Protein AF-A0A382HE25-F1 (afdb_monomer_lite)

Secondary structure (DSSP, 8-state):
--HHHHTT--SSTT-TTTSSGGGGGS--PPP-TTS-HHHHHHHHT-------TT--HHHHHHHHHHHHHHHHHH----SS--HHHHHS-S--

Organism: NCBI:txid408172

pLDDT: mean 84.22, std 12.56, range [42.62, 96.94]

InterPro domains:
  IPR015422 Pyridoxal phosphate-dependent transferase, small domain [G3DSA:3.90.1150.10] (1-78)

Sequence (92 aa):
HVDMILQKMPATSDGCPWDCPKASEAVAVEYSPDMCPRSIDLTNRHVNVHVDQWWTECDCEQVAVALTKVFDALYTRDGSNNWLDVVMPSNY

Foldseek 3Di:
DCVCVQVVPAPDPVSPPCPDPCNVVDDDDHDDPCPCVVVVVVVVPDDDDDDDPPDDPVNVVVVLVVVVVVCVVPHDDPPPDDVSCVVDPPDD

Structure (mmCIF, N/CA/C/O backbone):
data_AF-A0A382HE25-F1
#
_entry.id   AF-A0A382HE25-F1
#
loop_
_atom_site.group_PDB
_atom_site.id
_atom_site.type_symbol
_atom_site.label_atom_id
_atom_site.label_alt_id
_atom_site.label_comp_id
_atom_site.label_asym_id
_atom_site.label_entity_id
_atom_site.label_seq_id
_atom_site.pdbx_PDB_ins_code
_atom_site.Cartn_x
_atom_site.Cartn_y
_atom_site.Cartn_z
_atom_site.occupancy
_atom_site.B_iso_or_equiv
_atom_site.auth_seq_id
_atom_site.auth_comp_id
_atom_site.auth_asym_id
_atom_site.auth_atom_id
_atom_site.pdbx_PDB_model_num
ATOM 1 N N . HIS A 1 1 ? -0.685 -3.217 -13.808 1.00 67.38 1 HIS A N 1
ATOM 2 C CA . HIS A 1 1 ? -0.289 -1.781 -13.781 1.00 67.38 1 HIS A CA 1
ATOM 3 C C . HIS A 1 1 ? 1.176 -1.576 -14.176 1.00 67.38 1 HIS A C 1
ATOM 5 O O . HIS A 1 1 ? 1.472 -0.553 -14.771 1.00 67.38 1 HIS A O 1
ATOM 11 N N . VAL A 1 2 ? 2.089 -2.525 -13.915 1.00 84.31 2 VAL A N 1
ATOM 12 C CA . VAL A 1 2 ? 3.506 -2.439 -14.349 1.00 84.31 2 VAL A CA 1
ATOM 13 C C . VAL A 1 2 ? 3.793 -3.142 -15.685 1.00 84.31 2 VAL A C 1
ATOM 15 O O . VAL A 1 2 ? 4.941 -3.227 -16.116 1.00 84.31 2 VAL A O 1
ATOM 18 N N . ASP A 1 3 ? 2.754 -3.640 -16.353 1.00 89.75 3 ASP A N 1
ATOM 19 C CA . ASP A 1 3 ? 2.859 -4.508 -17.530 1.00 89.75 3 ASP A CA 1
ATOM 20 C C . ASP A 1 3 ? 3.600 -3.836 -18.690 1.00 89.75 3 ASP A C 1
ATOM 22 O O . ASP A 1 3 ? 4.387 -4.486 -19.370 1.00 89.75 3 ASP A O 1
ATOM 26 N N . MET A 1 4 ? 3.447 -2.517 -18.849 1.00 91.38 4 MET A N 1
ATOM 27 C CA . MET A 1 4 ? 4.142 -1.754 -19.890 1.00 91.38 4 MET A CA 1
ATOM 28 C C . MET A 1 4 ? 5.668 -1.762 -19.726 1.00 91.38 4 MET A C 1
ATOM 30 O O . MET A 1 4 ? 6.386 -1.706 -20.718 1.00 91.38 4 MET A O 1
ATOM 34 N N . ILE A 1 5 ? 6.171 -1.841 -18.491 1.00 91.31 5 ILE A N 1
ATOM 35 C CA . ILE A 1 5 ? 7.612 -1.922 -18.215 1.00 91.31 5 ILE A CA 1
ATOM 36 C C . ILE A 1 5 ? 8.104 -3.356 -18.401 1.00 91.31 5 ILE A C 1
ATOM 38 O O . ILE A 1 5 ? 9.117 -3.578 -19.058 1.00 91.31 5 ILE A O 1
ATOM 42 N N . LEU A 1 6 ? 7.361 -4.334 -17.871 1.00 92.06 6 LEU A N 1
ATOM 43 C CA . LEU A 1 6 ? 7.704 -5.755 -17.989 1.00 92.06 6 LEU A CA 1
ATOM 44 C C . LEU A 1 6 ? 7.757 -6.215 -19.450 1.00 92.06 6 LEU A C 1
ATOM 46 O O . LEU A 1 6 ? 8.655 -6.955 -19.834 1.00 92.06 6 LEU A O 1
ATOM 50 N N . GLN A 1 7 ? 6.814 -5.750 -20.268 1.00 92.50 7 GLN A N 1
ATOM 51 C CA . GLN A 1 7 ? 6.735 -6.070 -21.693 1.00 92.50 7 GLN A CA 1
ATOM 52 C C . GLN A 1 7 ? 7.567 -5.126 -22.568 1.00 92.50 7 GLN A C 1
ATOM 54 O O . GLN A 1 7 ? 7.539 -5.270 -23.787 1.00 92.50 7 GLN A O 1
ATOM 59 N N . LYS A 1 8 ? 8.270 -4.151 -21.970 1.00 91.88 8 LYS A N 1
ATOM 60 C CA . LYS A 1 8 ? 9.014 -3.106 -22.688 1.00 91.88 8 LYS A CA 1
ATOM 61 C C . LYS A 1 8 ? 8.158 -2.474 -23.805 1.00 91.88 8 LYS A C 1
ATOM 63 O O . LYS A 1 8 ? 8.580 -2.347 -24.950 1.00 91.88 8 LYS A O 1
ATOM 68 N N . MET A 1 9 ? 6.918 -2.099 -23.475 1.00 92.69 9 MET A N 1
ATOM 69 C CA . MET A 1 9 ? 5.991 -1.464 -24.417 1.00 92.69 9 MET A CA 1
ATOM 70 C C . MET A 1 9 ? 6.436 -0.031 -24.733 1.00 92.69 9 MET A C 1
ATOM 72 O O . MET A 1 9 ? 6.583 0.766 -23.798 1.00 92.69 9 MET A O 1
ATOM 76 N N . PRO A 1 10 ? 6.611 0.343 -26.012 1.00 92.44 10 PRO A N 1
ATOM 77 C CA . PRO A 1 10 ? 7.061 1.680 -26.377 1.00 92.44 10 PRO A CA 1
ATOM 78 C C . PRO A 1 10 ? 6.020 2.745 -26.027 1.00 92.44 10 PRO A C 1
ATOM 80 O O . PRO A 1 10 ? 4.816 2.552 -26.191 1.00 92.44 10 PRO A O 1
ATOM 83 N N . ALA A 1 11 ? 6.503 3.885 -25.535 1.00 91.75 11 ALA A N 1
ATOM 84 C CA . ALA A 1 11 ? 5.682 5.046 -25.197 1.00 91.75 11 ALA A CA 1
ATOM 85 C C . ALA A 1 11 ? 5.422 5.947 -26.414 1.00 91.75 11 ALA A C 1
ATOM 87 O O . ALA A 1 11 ? 4.536 6.802 -26.380 1.00 91.75 11 ALA A O 1
ATOM 88 N N . THR A 1 12 ? 6.196 5.770 -27.482 1.00 91.94 12 THR A N 1
ATOM 89 C CA . THR A 1 12 ? 6.111 6.555 -28.711 1.00 91.94 12 THR A CA 1
ATOM 90 C C . THR A 1 12 ? 6.043 5.648 -29.939 1.00 91.94 12 THR A C 1
ATOM 92 O O . THR A 1 12 ? 6.446 4.485 -29.912 1.00 91.94 12 THR A O 1
ATOM 95 N N . SER A 1 13 ? 5.518 6.184 -31.042 1.00 92.44 13 SER A N 1
ATOM 96 C CA . SER A 1 13 ? 5.342 5.444 -32.300 1.00 92.44 13 SER A CA 1
ATOM 97 C C . SER A 1 13 ? 6.651 4.969 -32.934 1.00 92.44 13 SER A C 1
ATOM 99 O O . SER A 1 13 ? 6.638 4.052 -33.745 1.00 92.44 13 SER A O 1
ATOM 101 N N . ASP A 1 14 ? 7.764 5.610 -32.592 1.00 90.75 14 ASP A N 1
ATOM 102 C CA . ASP A 1 14 ? 9.117 5.290 -33.045 1.00 90.75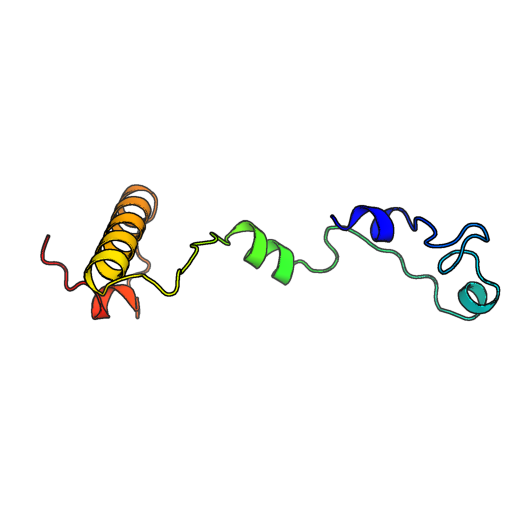 14 ASP A CA 1
ATOM 103 C C . ASP A 1 14 ? 9.853 4.299 -32.120 1.00 90.75 14 ASP A C 1
ATOM 105 O O . ASP A 1 14 ? 11.039 4.060 -32.316 1.00 90.75 14 ASP A O 1
ATOM 109 N N . GLY A 1 15 ? 9.169 3.695 -31.137 1.00 90.31 15 GLY A N 1
ATOM 110 C CA . GLY A 1 15 ? 9.714 2.586 -30.336 1.00 90.31 15 GLY A CA 1
ATOM 111 C C . GLY A 1 15 ? 10.443 3.002 -29.051 1.00 90.31 15 GLY A C 1
ATOM 112 O O . GLY A 1 15 ? 10.892 2.163 -28.270 1.00 90.31 15 GLY A O 1
ATOM 113 N N . CYS A 1 16 ? 10.546 4.298 -28.772 1.00 91.19 16 CYS A N 1
ATOM 114 C CA . CYS A 1 16 ? 11.204 4.801 -27.571 1.00 91.19 16 CYS A CA 1
ATOM 115 C C . CYS A 1 16 ? 10.370 4.564 -26.284 1.00 91.19 16 CYS A C 1
ATOM 117 O O . CYS A 1 16 ? 9.137 4.588 -26.331 1.00 91.19 16 CYS A O 1
ATOM 119 N N . PRO A 1 17 ? 10.999 4.346 -25.103 1.00 90.25 17 PRO A N 1
ATOM 120 C CA . PRO A 1 17 ? 12.441 4.375 -24.831 1.00 90.25 17 PRO A CA 1
ATOM 121 C C . PRO A 1 17 ? 13.195 3.073 -25.154 1.00 90.25 17 PRO A C 1
ATOM 123 O O . PRO A 1 17 ? 14.420 3.065 -25.079 1.00 90.25 17 PRO A O 1
ATOM 126 N N . TRP A 1 18 ? 12.496 1.984 -25.474 1.00 90.31 18 TRP A N 1
ATOM 127 C CA . TRP A 1 18 ? 13.082 0.639 -25.533 1.00 90.31 18 TRP A CA 1
ATOM 128 C C . TRP A 1 18 ? 13.940 0.403 -26.776 1.00 90.31 18 TRP A C 1
ATOM 130 O O . TRP A 1 18 ? 15.006 -0.193 -26.658 1.00 90.31 18 TRP A O 1
ATOM 140 N N . ASP A 1 19 ? 13.525 0.955 -27.920 1.00 88.69 19 ASP A N 1
ATOM 141 C CA . ASP A 1 19 ? 14.194 0.791 -29.218 1.00 88.69 19 ASP A CA 1
ATOM 142 C C . ASP A 1 19 ? 14.912 2.071 -29.698 1.00 88.69 19 ASP A C 1
ATOM 144 O O . ASP A 1 19 ? 15.294 2.189 -30.863 1.00 88.69 19 ASP A O 1
ATOM 148 N N . CYS A 1 20 ? 15.120 3.066 -28.823 1.00 87.25 20 CYS A N 1
ATOM 149 C CA . CYS A 1 20 ? 15.856 4.275 -29.213 1.00 87.25 20 CYS A CA 1
ATOM 150 C C . CYS A 1 20 ? 17.338 3.969 -29.504 1.00 87.25 20 CYS A C 1
ATOM 152 O O . CYS A 1 20 ? 17.931 3.135 -28.819 1.00 87.25 20 CYS A O 1
ATOM 154 N N . PRO A 1 21 ? 18.029 4.778 -30.335 1.00 87.31 21 PRO A N 1
ATOM 155 C CA . PRO A 1 21 ? 19.485 4.688 -30.494 1.00 87.31 21 PRO A CA 1
ATOM 156 C C . PRO A 1 21 ? 20.249 4.722 -29.159 1.00 87.31 21 PRO A C 1
ATOM 158 O O . PRO A 1 21 ? 21.145 3.914 -28.931 1.00 87.31 21 PRO A O 1
ATOM 161 N N . LYS A 1 22 ? 19.819 5.582 -28.224 1.00 84.19 22 LYS A N 1
ATOM 162 C CA . LYS A 1 22 ? 20.412 5.692 -26.880 1.00 84.19 22 LYS A CA 1
ATOM 163 C C . LYS A 1 22 ? 20.193 4.469 -25.986 1.00 84.19 22 LYS A C 1
ATOM 165 O O . LYS A 1 22 ? 20.936 4.295 -25.029 1.00 84.19 22 LYS A O 1
ATOM 170 N N . ALA A 1 23 ? 19.194 3.631 -26.265 1.00 83.31 23 ALA A N 1
ATOM 171 C CA . ALA A 1 23 ? 18.958 2.420 -25.481 1.00 83.31 23 ALA A CA 1
ATOM 172 C C . ALA A 1 23 ? 20.111 1.421 -25.648 1.00 83.31 23 ALA A C 1
ATOM 174 O O . ALA A 1 23 ? 20.476 0.744 -24.694 1.00 83.31 23 ALA A O 1
ATOM 175 N N . SER A 1 24 ? 20.744 1.401 -26.828 1.00 79.19 24 SER A N 1
ATOM 176 C CA . SER A 1 24 ? 21.917 0.563 -27.105 1.00 79.19 24 SER A CA 1
ATOM 177 C C . SER A 1 24 ? 23.186 1.002 -26.363 1.00 79.19 24 SER A C 1
ATOM 179 O O . SER A 1 24 ? 24.102 0.203 -26.185 1.00 79.19 24 SER A O 1
ATOM 181 N N . GLU A 1 25 ? 23.234 2.257 -25.906 1.00 82.69 25 GLU A N 1
ATOM 182 C CA . GLU A 1 25 ? 24.320 2.793 -25.076 1.00 82.69 25 GLU A CA 1
ATOM 183 C C . GLU A 1 25 ? 24.145 2.421 -23.592 1.00 82.69 25 GLU A C 1
ATOM 185 O O . GLU A 1 25 ? 25.089 2.530 -22.807 1.00 82.69 25 GLU A O 1
ATOM 190 N N . ALA A 1 26 ? 22.945 1.989 -23.193 1.00 78.25 26 ALA A N 1
ATOM 191 C CA . ALA A 1 26 ? 22.627 1.588 -21.832 1.00 78.25 26 ALA A CA 1
ATOM 192 C C . ALA A 1 26 ? 22.837 0.080 -21.620 1.00 78.25 26 ALA A C 1
ATOM 194 O O . ALA A 1 26 ? 22.746 -0.733 -22.539 1.00 78.25 26 ALA A O 1
ATOM 195 N N . VAL A 1 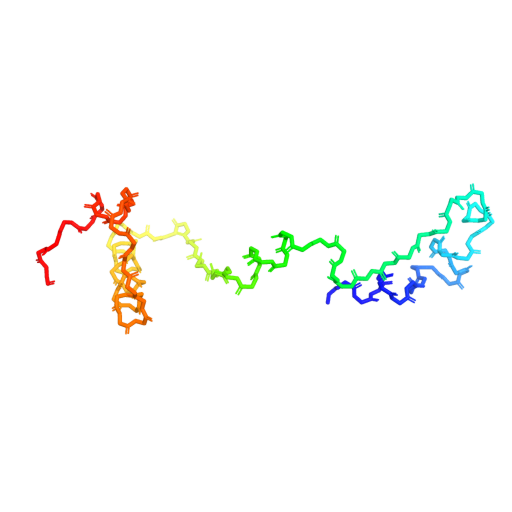27 ? 23.090 -0.313 -20.369 1.00 80.50 27 VAL A N 1
ATOM 196 C CA . VAL A 1 27 ? 23.113 -1.730 -19.984 1.00 80.50 27 VAL A CA 1
ATOM 197 C C . VAL A 1 27 ? 21.720 -2.323 -20.186 1.00 80.50 27 VAL A C 1
ATOM 199 O O . VAL A 1 27 ? 20.732 -1.734 -19.750 1.00 80.50 27 VAL A O 1
ATOM 202 N N . ALA A 1 28 ? 21.644 -3.500 -20.812 1.00 83.56 28 ALA A N 1
ATOM 203 C CA . ALA A 1 28 ? 20.392 -4.230 -20.963 1.00 83.56 28 ALA A CA 1
ATOM 204 C C . ALA A 1 28 ? 19.791 -4.538 -19.581 1.00 83.56 28 ALA A C 1
ATOM 206 O O . ALA A 1 28 ? 20.387 -5.258 -18.778 1.00 83.56 28 ALA A O 1
ATOM 207 N N . VAL A 1 29 ? 18.618 -3.966 -19.302 1.00 85.31 29 VAL A N 1
ATOM 208 C CA . VAL A 1 29 ? 17.876 -4.201 -18.059 1.00 85.31 29 VAL A CA 1
ATOM 209 C C . VAL A 1 29 ? 16.815 -5.262 -18.308 1.00 85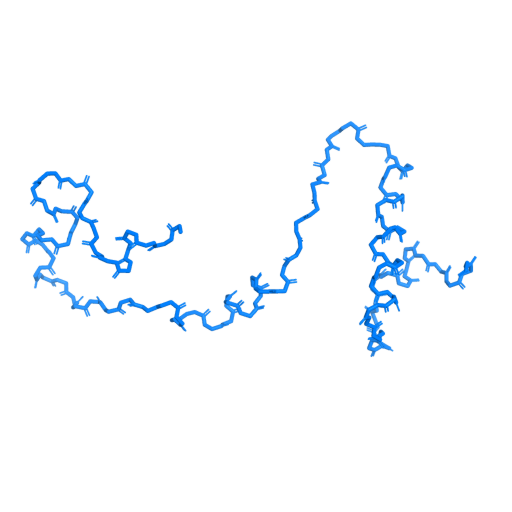.31 29 VAL A C 1
ATOM 211 O O . VAL A 1 29 ? 15.987 -5.126 -19.213 1.00 85.31 29 VAL A O 1
ATOM 214 N N . GLU A 1 30 ? 16.819 -6.298 -17.478 1.00 88.88 30 GLU A N 1
ATOM 215 C CA . GLU A 1 30 ? 15.775 -7.317 -17.445 1.00 88.88 30 GLU A CA 1
ATOM 216 C C . GLU A 1 30 ? 14.875 -7.071 -16.245 1.00 88.88 30 GLU A C 1
ATOM 218 O O . GLU A 1 30 ? 15.350 -7.062 -15.113 1.00 88.88 30 GLU A O 1
ATOM 223 N N . TYR A 1 31 ? 13.585 -6.844 -16.492 1.00 90.50 31 TYR A N 1
ATOM 224 C CA . TYR A 1 31 ? 12.594 -6.627 -15.444 1.00 90.50 31 TYR A CA 1
ATOM 225 C C . TYR A 1 31 ? 11.866 -7.925 -15.134 1.00 90.50 31 TYR A C 1
ATOM 227 O O . TYR A 1 31 ? 11.506 -8.677 -16.036 1.00 90.50 31 TYR A O 1
ATOM 235 N N . SER A 1 32 ? 11.589 -8.147 -13.854 1.00 91.06 32 SER A N 1
ATOM 236 C CA . SER A 1 32 ? 10.795 -9.283 -13.406 1.00 91.06 32 SER A CA 1
ATOM 237 C C . SER A 1 32 ? 9.814 -8.844 -12.320 1.00 91.06 32 SER A C 1
ATOM 239 O O . SER A 1 32 ? 10.154 -7.945 -11.539 1.00 91.06 32 SER A O 1
ATOM 241 N N . PRO A 1 33 ? 8.613 -9.449 -12.228 1.00 88.56 33 PRO A N 1
ATOM 242 C CA . PRO A 1 33 ? 7.649 -9.123 -11.180 1.00 88.56 33 PRO A CA 1
ATOM 243 C C . PRO A 1 33 ? 8.200 -9.289 -9.759 1.00 88.56 33 PRO A C 1
ATOM 245 O O . PRO A 1 33 ? 7.759 -8.585 -8.860 1.00 88.56 33 PRO A O 1
ATOM 248 N N . ASP A 1 34 ? 9.165 -10.188 -9.561 1.00 89.94 34 ASP A N 1
ATOM 249 C CA . ASP A 1 34 ? 9.789 -10.545 -8.283 1.00 89.94 34 ASP A CA 1
ATOM 250 C C . ASP A 1 34 ? 11.071 -9.757 -7.955 1.00 89.94 34 ASP A C 1
ATOM 252 O O . ASP A 1 34 ? 11.697 -9.999 -6.925 1.00 89.94 34 ASP A O 1
ATOM 256 N N . MET A 1 35 ? 11.441 -8.761 -8.772 1.00 91.62 35 MET A N 1
ATOM 257 C CA . MET A 1 35 ? 12.679 -7.983 -8.599 1.00 91.62 35 MET A CA 1
ATOM 258 C C . MET A 1 35 ? 12.753 -7.220 -7.261 1.00 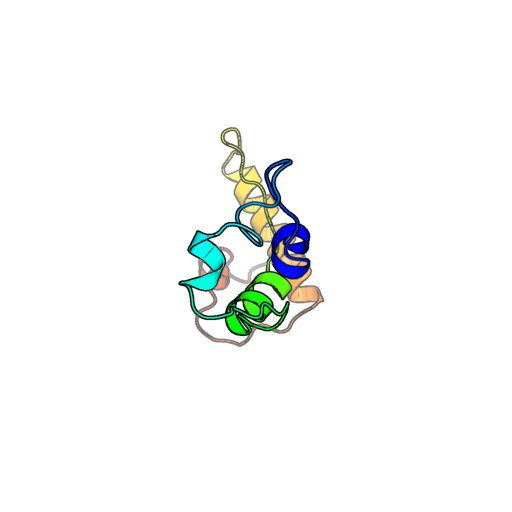91.62 35 MET A C 1
ATOM 260 O O . MET A 1 35 ? 13.843 -6.957 -6.752 1.00 91.62 35 MET A O 1
ATOM 264 N N . CYS A 1 36 ? 11.603 -6.882 -6.671 1.00 91.06 36 CYS A N 1
ATOM 265 C CA . CYS A 1 36 ? 11.506 -6.146 -5.408 1.00 91.06 36 CYS A CA 1
ATOM 266 C C . CYS A 1 36 ? 10.791 -6.986 -4.332 1.00 91.06 36 CYS A C 1
ATOM 268 O O . CYS A 1 36 ? 9.668 -6.650 -3.943 1.00 91.06 36 CYS A O 1
ATOM 270 N N . PRO A 1 37 ? 11.415 -8.056 -3.801 1.00 91.75 37 PRO A N 1
ATOM 271 C CA . PRO A 1 37 ? 10.738 -9.035 -2.944 1.00 91.75 37 PRO A CA 1
ATOM 272 C C . PRO A 1 37 ? 10.172 -8.421 -1.659 1.00 91.75 37 PRO A C 1
ATOM 274 O O . PRO A 1 37 ? 9.075 -8.767 -1.230 1.00 91.75 37 PRO A O 1
ATOM 277 N N . ARG A 1 38 ? 10.876 -7.445 -1.072 1.00 93.00 38 ARG A N 1
ATOM 278 C CA . ARG A 1 38 ? 10.393 -6.726 0.116 1.00 93.00 38 ARG A CA 1
ATOM 279 C C . ARG A 1 38 ? 9.159 -5.876 -0.184 1.00 93.00 38 ARG A C 1
ATOM 281 O O . ARG A 1 38 ? 8.247 -5.824 0.632 1.00 93.00 38 ARG A O 1
ATOM 288 N N . SER A 1 39 ? 9.128 -5.206 -1.334 1.00 90.94 39 SER A N 1
ATOM 289 C CA . SER A 1 39 ? 7.961 -4.419 -1.739 1.00 90.94 39 SER A CA 1
ATOM 290 C C . SER A 1 39 ? 6.755 -5.324 -1.958 1.00 90.94 39 SER A C 1
ATOM 292 O O . SER A 1 39 ? 5.673 -5.003 -1.486 1.00 90.94 39 SER A O 1
ATOM 294 N N . ILE A 1 40 ? 6.960 -6.480 -2.593 1.00 91.12 40 ILE A N 1
ATOM 295 C CA . ILE A 1 40 ? 5.911 -7.478 -2.825 1.00 91.12 40 ILE A CA 1
ATOM 296 C C . ILE A 1 40 ? 5.343 -7.994 -1.504 1.00 91.12 40 ILE A C 1
ATOM 298 O O . ILE A 1 40 ? 4.128 -7.976 -1.334 1.00 91.12 40 ILE A O 1
ATOM 302 N N . ASP A 1 41 ? 6.193 -8.394 -0.553 1.00 92.88 41 ASP A N 1
ATOM 303 C CA . ASP A 1 41 ? 5.739 -8.829 0.775 1.00 92.88 41 ASP A CA 1
ATOM 304 C C . ASP A 1 41 ? 4.884 -7.757 1.472 1.00 92.88 41 ASP A C 1
ATOM 306 O O . ASP A 1 4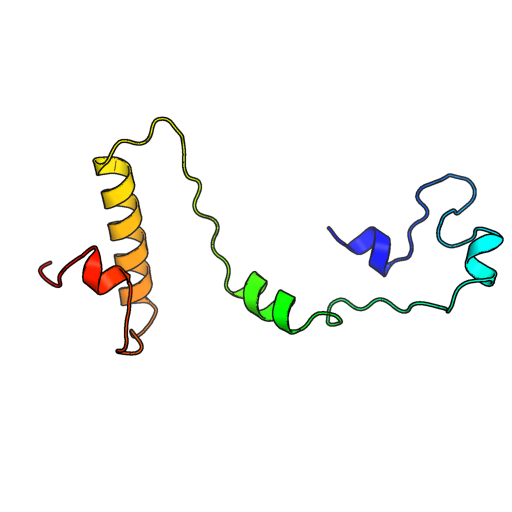1 ? 3.807 -8.052 1.992 1.00 92.88 41 ASP A O 1
ATOM 310 N N . LEU A 1 42 ? 5.323 -6.495 1.434 1.00 90.94 42 LEU A N 1
ATOM 311 C CA . LEU A 1 42 ? 4.585 -5.385 2.039 1.00 90.94 42 LEU A CA 1
ATOM 312 C C . LEU A 1 42 ? 3.249 -5.122 1.331 1.00 90.94 42 LEU A C 1
ATOM 314 O O . LEU A 1 42 ? 2.228 -4.955 1.996 1.00 90.94 42 LEU A O 1
ATOM 318 N N . THR A 1 43 ? 3.228 -5.090 -0.004 1.00 89.25 43 THR A N 1
ATOM 319 C CA . THR A 1 43 ? 2.003 -4.827 -0.776 1.00 89.25 43 THR A CA 1
ATOM 320 C C . THR A 1 43 ? 1.000 -5.975 -0.667 1.00 89.25 43 THR A C 1
ATOM 322 O O . THR A 1 43 ? -0.197 -5.719 -0.581 1.00 89.25 43 THR A O 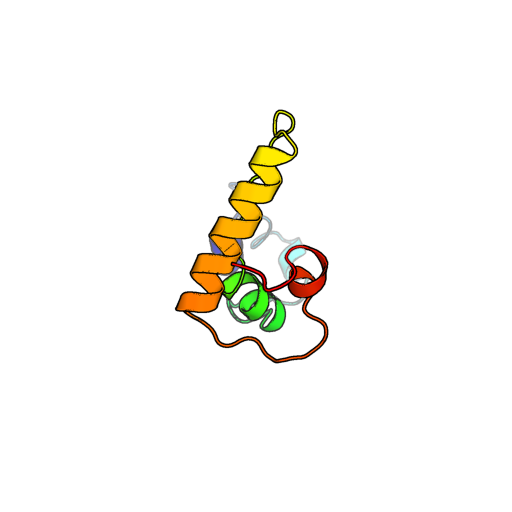1
ATOM 325 N N . ASN A 1 44 ? 1.466 -7.224 -0.582 1.00 90.38 44 ASN A N 1
ATOM 326 C CA . ASN A 1 44 ? 0.604 -8.395 -0.403 1.00 90.38 44 ASN A CA 1
ATOM 327 C C . ASN A 1 44 ? -0.142 -8.398 0.939 1.00 90.38 44 ASN A C 1
ATOM 329 O O . ASN A 1 44 ? -1.165 -9.066 1.063 1.00 90.38 44 ASN A O 1
ATOM 333 N N . ARG A 1 45 ? 0.357 -7.666 1.942 1.00 89.38 45 ARG A N 1
ATOM 334 C CA . ARG A 1 45 ? -0.253 -7.562 3.278 1.00 89.38 45 ARG A CA 1
ATOM 335 C C . ARG A 1 45 ? -0.934 -6.213 3.529 1.00 89.38 45 ARG A C 1
ATOM 337 O O . ARG A 1 45 ? -1.403 -5.966 4.637 1.00 89.38 45 ARG A O 1
ATOM 344 N N . HIS A 1 46 ? -0.978 -5.331 2.533 1.00 89.06 46 HIS A N 1
ATOM 345 C CA . HIS A 1 46 ? -1.556 -3.998 2.676 1.00 89.06 46 HIS A CA 1
ATOM 346 C C . HIS A 1 46 ? -3.082 -4.026 2.536 1.00 89.06 46 HIS A C 1
ATOM 348 O O . HIS A 1 46 ? -3.634 -4.588 1.591 1.00 89.06 46 HIS A O 1
ATOM 354 N N . VAL A 1 47 ? -3.751 -3.327 3.451 1.00 87.31 47 VAL A N 1
ATOM 355 C CA . VAL A 1 47 ? -5.169 -2.972 3.358 1.00 87.31 47 VAL A CA 1
ATOM 356 C C . VAL A 1 47 ? -5.261 -1.456 3.242 1.00 87.31 47 VAL A C 1
ATOM 358 O O . VAL A 1 47 ? -4.642 -0.737 4.025 1.00 87.31 47 VAL A O 1
ATOM 361 N N . ASN A 1 48 ? -6.039 -0.974 2.273 1.00 90.19 48 ASN A N 1
ATOM 362 C CA . ASN A 1 48 ? -6.322 0.448 2.142 1.00 90.19 48 ASN A CA 1
ATOM 363 C C . ASN A 1 48 ? -7.575 0.801 2.948 1.00 90.19 48 ASN A C 1
ATOM 365 O O . ASN A 1 48 ? -8.643 0.241 2.705 1.00 90.19 48 ASN A O 1
ATOM 369 N N . VAL A 1 49 ? -7.440 1.740 3.881 1.00 89.69 49 VAL A N 1
ATOM 370 C CA . VAL A 1 49 ? -8.564 2.349 4.597 1.00 89.69 49 VAL A CA 1
ATOM 371 C C . VAL A 1 49 ? -8.592 3.811 4.190 1.00 89.69 49 VAL A C 1
ATOM 373 O O . VAL A 1 49 ? -7.623 4.538 4.408 1.00 89.69 49 VAL A O 1
ATOM 376 N N . HIS A 1 50 ? -9.673 4.226 3.537 1.00 88.75 50 HIS A N 1
ATOM 377 C CA . HIS A 1 50 ? -9.846 5.624 3.177 1.00 88.75 50 HIS A CA 1
ATOM 378 C C . HIS A 1 50 ? -10.064 6.448 4.444 1.00 88.75 50 HIS A C 1
ATOM 380 O O . HIS A 1 50 ? -10.771 5.996 5.336 1.00 88.75 50 HIS A O 1
ATOM 386 N N . VAL A 1 51 ? -9.482 7.641 4.501 1.00 91.12 51 VAL A N 1
ATOM 387 C CA . VAL A 1 51 ? -9.763 8.635 5.538 1.00 91.12 51 VAL A CA 1
ATOM 388 C C . VAL A 1 51 ? -10.282 9.862 4.826 1.00 91.12 51 VAL A C 1
ATOM 390 O O . VAL A 1 51 ? -9.684 10.314 3.848 1.00 91.12 51 VAL A O 1
ATOM 393 N N . ASP A 1 52 ? -11.393 10.378 5.319 1.00 92.75 52 ASP A N 1
ATOM 394 C CA . ASP A 1 52 ? -12.081 11.500 4.720 1.00 92.75 52 ASP A CA 1
ATOM 395 C C . ASP A 1 52 ? -12.091 12.694 5.689 1.00 92.75 52 ASP A C 1
ATOM 397 O O . ASP A 1 52 ? -12.140 12.544 6.909 1.00 92.75 52 ASP A O 1
ATOM 401 N N . GLN A 1 53 ? -11.983 13.901 5.135 1.00 95.38 53 GLN A N 1
ATOM 402 C CA . GLN A 1 53 ? -11.841 15.143 5.901 1.00 95.38 53 GLN A CA 1
ATOM 403 C C . GLN A 1 53 ? -13.093 15.541 6.700 1.00 95.38 53 GLN A C 1
ATOM 405 O O . GLN A 1 53 ? -13.018 16.446 7.530 1.00 95.38 53 GLN A O 1
ATOM 410 N N . TRP A 1 54 ? -14.236 14.909 6.435 1.00 96.94 54 TRP A N 1
ATOM 411 C CA . TRP A 1 54 ? -15.495 15.118 7.148 1.00 96.94 54 TRP A CA 1
ATOM 412 C C . TRP A 1 54 ? -15.727 14.087 8.258 1.00 96.94 54 TRP A C 1
ATOM 414 O O . TRP A 1 54 ? -16.774 14.132 8.903 1.00 96.94 54 TRP A O 1
ATOM 424 N N . TRP A 1 55 ? -14.778 13.178 8.503 1.00 95.62 55 TRP A N 1
ATOM 425 C CA . TRP A 1 55 ? -14.867 12.232 9.610 1.00 95.62 55 TRP A CA 1
ATOM 426 C C . TRP A 1 55 ? -14.888 12.940 10.960 1.00 95.62 55 TRP A C 1
ATOM 428 O O . TRP A 1 55 ? -14.104 13.847 11.247 1.00 95.62 55 TRP A O 1
ATOM 438 N N . THR A 1 56 ? -15.788 12.471 11.809 1.00 96.19 56 THR A N 1
ATOM 439 C CA . THR A 1 56 ? -15.824 12.799 13.227 1.00 96.19 56 THR A CA 1
ATOM 440 C C . THR A 1 56 ? -14.928 11.844 14.018 1.00 96.19 56 THR A C 1
ATOM 442 O O . THR A 1 56 ? -14.515 10.793 13.528 1.00 96.19 56 THR A O 1
ATOM 445 N N . GLU A 1 57 ? -14.656 12.176 15.280 1.00 93.94 57 GLU A N 1
ATOM 446 C CA . GLU A 1 57 ? -13.977 11.266 16.217 1.00 93.94 57 GLU A CA 1
ATOM 447 C C . GLU A 1 57 ? -14.696 9.909 16.311 1.00 93.94 57 GLU A C 1
ATOM 449 O O . GLU A 1 57 ? -14.056 8.861 16.266 1.00 93.94 57 GLU A O 1
ATOM 454 N N . CYS A 1 58 ? -16.032 9.927 16.317 1.00 93.69 58 CYS A N 1
ATOM 455 C CA . CYS A 1 58 ? -16.849 8.718 16.360 1.00 93.69 58 CYS A CA 1
ATOM 456 C C . CYS A 1 58 ? -16.679 7.843 15.105 1.00 93.69 58 CYS A C 1
ATOM 458 O O . CYS A 1 58 ? -16.670 6.616 15.213 1.00 93.69 58 CYS A O 1
ATOM 460 N N . ASP A 1 59 ? -16.510 8.442 13.921 1.00 94.81 59 ASP A N 1
ATOM 461 C CA . ASP A 1 59 ? -16.254 7.687 12.686 1.00 94.81 59 ASP A CA 1
ATOM 462 C C . ASP A 1 59 ? -14.890 6.983 12.752 1.00 94.81 59 ASP A C 1
ATOM 464 O O . ASP A 1 59 ? -14.785 5.790 12.450 1.00 94.81 59 ASP A O 1
ATOM 468 N N . CYS A 1 60 ? -13.858 7.691 13.226 1.00 91.75 60 CYS A N 1
ATOM 469 C CA . CYS A 1 60 ? -12.523 7.129 13.444 1.00 91.75 60 CYS A CA 1
ATOM 470 C C . CYS A 1 60 ? -12.555 5.941 14.420 1.00 91.75 60 CYS A C 1
ATOM 472 O O . CYS A 1 60 ? -11.970 4.892 14.134 1.00 91.75 60 CYS A O 1
ATOM 474 N N . GLU A 1 61 ? -13.257 6.084 15.549 1.00 90.81 61 GLU A N 1
ATOM 475 C CA . GLU A 1 61 ? -13.420 5.019 16.546 1.00 90.81 61 GLU A CA 1
ATOM 476 C C . GLU A 1 61 ? -14.129 3.795 15.961 1.00 90.81 61 GLU A C 1
ATOM 478 O O . GLU A 1 61 ? -13.656 2.668 16.118 1.00 90.81 61 GLU A O 1
ATOM 483 N N . GLN A 1 62 ? -15.234 3.993 15.237 1.00 91.31 62 GLN A N 1
ATOM 484 C CA . GLN A 1 62 ? -15.986 2.893 14.628 1.00 91.31 62 GLN A CA 1
ATOM 485 C C . GLN A 1 62 ? -15.143 2.108 13.619 1.00 91.31 62 GLN A C 1
ATOM 487 O O . GLN A 1 62 ? -15.184 0.874 13.610 1.00 91.31 62 GLN A O 1
ATOM 492 N N . VAL A 1 63 ? -14.343 2.799 12.801 1.00 92.38 63 VAL A N 1
ATOM 493 C CA . VAL A 1 63 ? -13.419 2.153 11.859 1.00 92.38 63 VAL A CA 1
ATOM 494 C C . VAL A 1 63 ? -12.344 1.364 12.608 1.00 92.38 63 VAL A C 1
ATOM 496 O O . VAL A 1 63 ? -12.102 0.202 12.273 1.00 92.38 63 VAL A O 1
ATOM 499 N N . ALA A 1 64 ? -11.741 1.937 13.654 1.00 89.31 64 ALA A N 1
ATOM 500 C CA . ALA A 1 64 ? -10.735 1.252 14.467 1.00 89.31 64 ALA A CA 1
ATOM 501 C C . ALA A 1 64 ? -11.294 -0.012 15.147 1.00 89.31 64 ALA A C 1
ATOM 503 O O . ALA A 1 64 ? -10.666 -1.076 15.101 1.00 89.31 64 ALA A O 1
ATOM 504 N N . VAL A 1 65 ? -12.502 0.072 15.714 1.00 88.88 65 VAL A N 1
ATOM 505 C CA . VAL A 1 65 ? -13.214 -1.066 16.318 1.00 88.88 65 VAL A CA 1
ATOM 506 C C . VAL A 1 65 ? -13.503 -2.146 15.277 1.00 88.88 65 VAL A C 1
ATOM 508 O O . VAL A 1 65 ? -13.253 -3.326 15.528 1.00 88.88 65 VAL A O 1
ATOM 511 N N . ALA A 1 66 ? -13.999 -1.767 14.096 1.00 91.06 66 ALA A N 1
ATOM 512 C CA . ALA A 1 66 ? -14.324 -2.715 13.036 1.00 91.06 66 ALA A CA 1
ATOM 513 C C . ALA A 1 66 ? -13.085 -3.472 12.534 1.00 91.06 66 ALA A C 1
ATOM 515 O O . ALA A 1 66 ? -13.132 -4.697 12.399 1.00 91.06 66 ALA A O 1
ATOM 516 N N . LEU A 1 67 ? -11.971 -2.765 12.308 1.00 89.81 67 LEU A N 1
ATOM 517 C CA . LEU A 1 67 ? -10.696 -3.376 11.919 1.00 89.81 67 LEU A CA 1
ATOM 518 C C . LEU A 1 67 ? -10.202 -4.350 12.990 1.00 89.81 67 LEU A C 1
ATOM 520 O O . LEU A 1 67 ? -9.894 -5.500 12.681 1.00 89.81 67 LEU A O 1
ATOM 524 N N . THR A 1 68 ? -10.200 -3.915 14.252 1.00 87.00 68 THR A N 1
ATOM 525 C CA . THR A 1 68 ? -9.754 -4.728 15.393 1.00 87.00 68 THR A CA 1
ATOM 526 C C . THR A 1 68 ? -10.576 -6.007 15.520 1.00 87.00 68 THR A C 1
ATOM 528 O O . THR A 1 68 ? -10.010 -7.093 15.590 1.00 87.00 68 THR A O 1
ATOM 531 N N . LYS A 1 69 ? -11.909 -5.905 15.435 1.00 88.62 69 LYS A N 1
ATOM 532 C CA . LYS A 1 69 ? -12.817 -7.060 15.475 1.00 88.62 69 LYS A CA 1
ATOM 533 C C . LYS A 1 69 ? -12.495 -8.095 14.394 1.00 88.62 69 LYS A C 1
ATOM 535 O O . LYS A 1 69 ? -12.526 -9.294 14.663 1.00 88.62 69 LYS A O 1
ATOM 540 N N . VAL A 1 70 ? -12.240 -7.654 13.161 1.00 91.62 70 VAL A N 1
ATOM 541 C CA . VAL A 1 70 ? -11.914 -8.564 12.051 1.00 91.62 70 VAL A CA 1
ATOM 542 C C . VAL A 1 70 ? -10.539 -9.194 12.256 1.00 91.62 70 VAL A C 1
ATOM 544 O O . VAL A 1 70 ? -10.386 -10.395 12.035 1.00 91.62 70 VAL A O 1
ATOM 547 N N . PHE A 1 71 ? -9.550 -8.416 12.700 1.00 86.94 71 PHE A N 1
ATOM 548 C CA . PHE A 1 71 ? -8.213 -8.937 12.963 1.00 86.94 71 PHE A CA 1
ATOM 549 C C . PHE A 1 71 ? -8.200 -9.950 14.103 1.00 86.94 71 PHE A C 1
ATOM 551 O O . PHE A 1 71 ? -7.632 -11.018 13.916 1.00 86.94 71 PHE A O 1
ATOM 558 N N . ASP A 1 72 ? -8.897 -9.692 15.208 1.00 85.81 72 ASP A N 1
ATOM 559 C CA . ASP A 1 72 ? -8.990 -10.629 16.335 1.00 85.81 72 ASP A CA 1
ATOM 560 C C . ASP A 1 72 ? -9.708 -11.937 15.963 1.00 85.81 72 ASP A C 1
ATOM 562 O O . ASP A 1 72 ? -9.423 -12.991 16.528 1.00 85.81 72 ASP A O 1
ATOM 566 N N . ALA A 1 73 ? -10.628 -11.897 14.992 1.00 91.88 73 ALA A N 1
ATOM 567 C CA . ALA A 1 73 ? -11.314 -13.091 14.504 1.00 91.88 73 ALA A CA 1
ATOM 568 C C . ALA A 1 73 ? -10.451 -13.956 13.567 1.00 91.88 73 ALA A C 1
ATOM 570 O O . ALA A 1 73 ? -10.697 -15.158 13.451 1.00 91.88 73 ALA A O 1
ATOM 571 N N . LEU A 1 74 ? -9.484 -13.357 12.862 1.00 90.12 74 LEU A N 1
ATOM 572 C CA . LEU A 1 74 ? -8.699 -14.024 11.813 1.00 90.12 74 LEU A CA 1
ATOM 573 C C . LEU A 1 74 ? -7.233 -14.269 12.193 1.00 90.12 74 LEU A C 1
ATOM 575 O O . LEU A 1 74 ? -6.586 -15.119 11.582 1.00 90.12 74 LEU A O 1
ATOM 579 N N . TYR A 1 75 ? -6.705 -13.542 13.177 1.00 85.50 75 TYR A N 1
ATOM 580 C CA . TYR A 1 75 ? -5.293 -13.542 13.542 1.00 85.50 75 TYR A CA 1
ATOM 581 C C . TYR A 1 75 ? -5.102 -13.527 15.062 1.00 85.50 75 TYR A C 1
ATOM 583 O O . TYR A 1 75 ? -5.878 -12.939 15.809 1.00 85.50 75 TYR A O 1
ATOM 591 N N . THR A 1 76 ? -4.008 -14.139 15.518 1.00 83.75 76 THR A N 1
ATOM 592 C CA . THR A 1 76 ? -3.566 -14.061 16.916 1.00 83.75 76 THR A CA 1
ATOM 593 C C . THR A 1 76 ? -2.607 -12.888 17.080 1.00 83.75 76 THR A C 1
ATOM 595 O O . THR A 1 76 ? -1.644 -12.770 16.321 1.00 83.75 76 THR A O 1
ATOM 598 N N . ARG A 1 77 ? -2.837 -12.037 18.085 1.00 77.38 77 ARG A N 1
ATOM 599 C CA . ARG A 1 77 ? -1.928 -10.930 18.425 1.00 77.38 77 ARG A CA 1
ATOM 600 C C . ARG A 1 77 ? -0.567 -11.472 18.885 1.00 77.38 77 ARG A C 1
ATOM 602 O O . ARG A 1 77 ? -0.512 -12.422 19.662 1.00 77.38 77 ARG A O 1
ATOM 609 N N . ASP A 1 78 ? 0.525 -10.847 18.452 1.00 71.56 78 ASP A N 1
ATOM 610 C CA . ASP A 1 78 ? 1.908 -11.272 18.731 1.00 71.56 78 ASP A CA 1
ATOM 611 C C . ASP A 1 78 ? 2.461 -10.794 20.092 1.00 71.56 78 ASP A C 1
ATOM 613 O O . ASP A 1 78 ? 3.635 -10.990 20.400 1.00 71.56 78 ASP A O 1
ATOM 617 N N . GLY A 1 79 ? 1.605 -10.242 20.958 1.00 64.50 79 GLY A N 1
ATOM 618 C CA . GLY A 1 79 ? 1.884 -10.068 22.387 1.00 64.50 79 GLY A CA 1
ATOM 619 C C . GLY A 1 79 ? 2.935 -9.015 22.752 1.00 64.50 79 GLY A C 1
ATOM 620 O O . GLY A 1 79 ? 3.331 -8.958 23.916 1.00 64.50 79 GLY A O 1
ATOM 621 N N . SER A 1 80 ? 3.385 -8.162 21.823 1.00 59.91 80 SER A N 1
ATOM 622 C CA . SER A 1 80 ? 4.333 -7.086 22.146 1.00 59.91 80 SER A CA 1
ATOM 623 C C . SER A 1 80 ? 4.029 -5.775 21.417 1.00 59.91 80 SER A C 1
ATOM 625 O O . SER A 1 80 ? 3.931 -5.751 20.197 1.00 59.91 80 SER A O 1
ATOM 627 N N . ASN A 1 81 ? 3.920 -4.675 22.176 1.00 56.88 81 ASN A N 1
ATOM 628 C CA . ASN A 1 81 ? 3.830 -3.289 21.687 1.00 56.88 81 ASN A CA 1
ATOM 629 C C . ASN A 1 81 ? 2.799 -3.045 20.572 1.00 56.88 81 ASN A C 1
ATOM 631 O O . ASN A 1 81 ? 3.062 -2.288 19.632 1.00 56.88 81 ASN A O 1
ATOM 635 N N . ASN A 1 82 ? 1.614 -3.650 20.674 1.00 64.00 82 ASN A N 1
ATOM 636 C CA . ASN A 1 82 ? 0.549 -3.338 19.739 1.00 64.00 82 ASN A CA 1
ATOM 637 C C . ASN A 1 82 ? -0.006 -1.946 20.065 1.00 64.00 82 ASN A C 1
ATOM 639 O O . ASN A 1 82 ? -0.572 -1.718 21.130 1.00 64.00 82 ASN A O 1
ATOM 643 N N . TRP A 1 83 ? 0.154 -1.002 19.138 1.00 62.06 83 TRP A N 1
ATOM 644 C CA . TRP A 1 83 ? -0.403 0.345 19.269 1.00 62.06 83 TRP A CA 1
ATOM 645 C C . TRP A 1 83 ? -1.928 0.327 19.482 1.00 62.06 83 TRP A C 1
ATOM 647 O O . TRP A 1 83 ? -2.461 1.243 20.101 1.00 62.06 83 TRP A O 1
ATOM 657 N N . LEU A 1 84 ? -2.625 -0.731 19.046 1.00 58.91 84 LEU A N 1
ATOM 658 C CA . LEU A 1 84 ? -4.054 -0.927 19.300 1.00 58.91 84 LEU A CA 1
ATOM 659 C C . LEU A 1 84 ? -4.375 -1.125 20.786 1.00 58.91 84 LEU A C 1
ATOM 661 O O . LEU A 1 84 ? -5.449 -0.716 21.216 1.00 58.91 84 LEU A O 1
ATOM 665 N N . ASP A 1 85 ? -3.454 -1.670 21.587 1.00 63.28 85 ASP A N 1
ATOM 666 C CA . ASP A 1 85 ? -3.652 -1.821 23.036 1.00 63.28 85 ASP A CA 1
ATOM 667 C C . ASP A 1 85 ? -3.646 -0.454 23.754 1.00 63.28 85 ASP A C 1
ATOM 669 O O . ASP A 1 85 ? -4.177 -0.321 24.856 1.00 63.28 85 ASP A O 1
ATOM 673 N N . VAL A 1 86 ? -3.071 0.578 23.119 1.00 59.12 86 VAL A N 1
ATOM 674 C CA . VAL A 1 86 ? -3.067 1.969 23.606 1.00 59.12 86 VAL A CA 1
ATOM 675 C C . VAL A 1 86 ? -4.372 2.690 23.256 1.00 59.12 86 VAL A C 1
ATOM 677 O O . VAL A 1 86 ? -4.816 3.547 24.016 1.00 59.12 86 VAL A O 1
ATOM 680 N N . VAL A 1 87 ? -4.986 2.355 22.115 1.00 57.47 87 VAL A N 1
ATOM 681 C CA . VAL A 1 87 ? -6.194 3.027 21.598 1.00 57.47 87 VAL A CA 1
ATOM 682 C C . VAL A 1 87 ? -7.475 2.375 22.122 1.00 57.47 87 VAL A C 1
ATOM 684 O O . VAL A 1 87 ? -8.450 3.070 22.381 1.00 57.47 87 VAL A O 1
ATOM 687 N N . MET A 1 88 ? -7.471 1.055 22.326 1.00 59.66 88 MET A N 1
ATOM 688 C CA . MET A 1 88 ? -8.629 0.290 22.789 1.00 59.66 88 MET A CA 1
ATOM 689 C C . MET A 1 88 ? -8.220 -0.613 23.963 1.00 59.66 88 MET A C 1
ATOM 691 O O . MET A 1 88 ? -7.891 -1.785 23.751 1.00 59.66 88 MET A O 1
ATOM 695 N N . PRO A 1 89 ? -8.217 -0.112 25.214 1.00 54.50 89 PRO A N 1
ATOM 696 C CA . PRO A 1 89 ? -7.981 -0.970 26.368 1.00 54.50 89 PRO A CA 1
ATOM 697 C C . PRO A 1 89 ? -9.075 -2.044 26.418 1.00 54.50 89 PRO A C 1
ATOM 699 O O . PRO A 1 89 ? -10.251 -1.709 26.333 1.00 54.50 89 PRO A O 1
ATOM 702 N N . SER A 1 90 ? -8.641 -3.305 26.531 1.00 53.00 90 SER A N 1
ATOM 703 C CA . SER A 1 90 ? -9.311 -4.630 26.521 1.00 53.00 90 SER A CA 1
ATOM 704 C C . SER A 1 90 ? -10.711 -4.812 27.179 1.00 53.00 90 SER A C 1
ATOM 706 O O . SER A 1 90 ? -11.026 -5.902 27.652 1.00 53.00 90 SER A O 1
ATOM 708 N N . ASN A 1 91 ? -11.584 -3.811 27.232 1.00 45.50 91 ASN A N 1
ATOM 709 C CA . ASN A 1 91 ? -12.849 -3.841 27.967 1.00 45.50 91 ASN A CA 1
ATOM 710 C C . ASN A 1 91 ? -14.089 -3.870 27.059 1.00 45.50 91 ASN A C 1
ATOM 712 O O . ASN A 1 91 ? -15.050 -3.151 27.330 1.00 45.50 91 ASN A O 1
ATOM 716 N N . TYR A 1 92 ? -14.088 -4.722 26.030 1.00 42.62 92 TYR A N 1
ATOM 717 C CA . TYR A 1 92 ? -15.312 -5.191 25.367 1.00 42.62 92 TYR A CA 1
ATOM 718 C C . TYR A 1 92 ? -15.213 -6.671 25.008 1.00 42.62 92 TYR A C 1
ATOM 720 O O . TYR A 1 92 ? -14.169 -7.065 24.444 1.00 42.62 92 TYR A O 1
#

Radius of gyration: 22.7 Å; chains: 1; bounding box: 41×29×61 Å